Protein AF-A0A9D8Z8V6-F1 (afdb_monomer_lite)

Radius of gyration: 25.99 Å; chains: 1; bounding box: 64×97×39 Å

Foldseek 3Di:
DDDDDDDDDDDDDDDDPPPPDPPPPLLADAPPPGDDPPQWQAKAKADQDPQLQADPVRDGDLAVLSSVLSRLCCCQVVVPDHDDPPPVNPDDHGPRSPQSNDPVSSVLSVVEAEHEHPPDDRNVVSVCSVVVNQDAIKIWIWGQDPPRGIYIYIYRDD

pLDDT: mean 75.34, std 16.56, range [38.47, 94.31]

Secondary structure (DSSP, 8-state):
--------------------------SEE-TTTTS-SS-EEEEEEE---TTTTB-TTSPBP-SHHHHHHHHHHHHHHH--------TTS-----TTTTGGGSHHHHHHHHHSEEEEETT--HHHHHHHHHTT---SEEEEEEEEPGGG-EEEEEEEE-

Sequence (158 aa):
MWHHLTAVFAALASLVLTTTGPALAEDCVRWSEDLPTTGIVTEYVTDITAEDLTNSRGVQLTDYRAILQQDRFNHHERGVIDGSHLDDGSFRPFQGEAYFTTRDRRQQISQGDFSLVCPDQLDDLAGQILRGRLQGFLFVRAYGGKGGGLRFYIALVG

Structure (mmCIF, N/CA/C/O backbone):
data_AF-A0A9D8Z8V6-F1
#
_entry.id   AF-A0A9D8Z8V6-F1
#
loop_
_atom_site.group_PDB
_atom_site.id
_atom_site.type_symbol
_atom_site.label_atom_id
_atom_site.label_alt_id
_atom_site.label_comp_id
_atom_site.label_asym_id
_atom_site.label_entity_id
_atom_site.label_seq_id
_atom_site.pdbx_PDB_ins_code
_atom_site.Cartn_x
_atom_site.Cartn_y
_atom_site.Cartn_z
_atom_site.occupancy
_atom_site.B_iso_or_equiv
_atom_site.auth_seq_id
_atom_site.auth_comp_id
_atom_site.auth_asym_id
_atom_site.auth_atom_id
_atom_site.pdbx_PDB_model_num
ATOM 1 N N . MET A 1 1 ? 43.251 -81.546 22.540 1.00 39.62 1 MET A N 1
ATOM 2 C CA . MET A 1 1 ? 43.602 -80.654 21.416 1.00 39.62 1 MET A CA 1
ATOM 3 C C . MET A 1 1 ? 42.443 -79.698 21.180 1.00 39.62 1 MET A C 1
ATOM 5 O O . MET A 1 1 ? 41.390 -80.149 20.767 1.00 39.62 1 MET A O 1
ATOM 9 N N . TRP A 1 2 ? 42.668 -78.434 21.545 1.00 38.47 2 TRP A N 1
ATOM 10 C CA . TRP A 1 2 ? 42.089 -77.185 21.029 1.00 38.47 2 TRP A CA 1
ATOM 11 C C . TRP A 1 2 ? 40.562 -76.980 21.056 1.00 38.47 2 TRP A C 1
ATOM 13 O O . TRP A 1 2 ? 39.794 -77.554 20.294 1.00 38.47 2 TRP A O 1
ATOM 23 N N . HIS A 1 3 ? 40.170 -76.076 21.957 1.00 42.09 3 HIS A N 1
ATOM 24 C CA . HIS A 1 3 ? 38.878 -75.409 22.053 1.00 42.09 3 HIS A CA 1
ATOM 25 C C . HIS A 1 3 ? 38.734 -74.347 20.952 1.00 42.09 3 HIS A C 1
ATOM 27 O O . HIS A 1 3 ? 39.651 -73.553 20.756 1.00 42.09 3 HIS A O 1
ATOM 33 N N . HIS A 1 4 ? 37.564 -74.253 20.318 1.00 46.81 4 HIS A N 1
ATOM 34 C CA . HIS A 1 4 ? 37.166 -73.065 19.562 1.00 46.81 4 HIS A CA 1
ATOM 35 C C . HIS A 1 4 ? 35.837 -72.538 20.111 1.00 46.81 4 HIS A C 1
ATOM 37 O O . HIS A 1 4 ? 34.772 -73.086 19.850 1.00 46.81 4 HIS A O 1
ATOM 43 N N . LEU A 1 5 ? 35.938 -71.476 20.915 1.00 48.41 5 LEU A N 1
ATOM 44 C CA . LEU A 1 5 ? 34.842 -70.580 21.272 1.00 48.41 5 LEU A CA 1
ATOM 45 C C . LEU A 1 5 ? 34.728 -69.532 20.160 1.00 48.41 5 LEU A C 1
ATOM 47 O O . LEU A 1 5 ? 35.651 -68.743 19.962 1.00 48.41 5 LEU A O 1
ATOM 51 N N . THR A 1 6 ? 33.615 -69.518 19.432 1.00 57.69 6 THR A N 1
ATOM 52 C CA . THR A 1 6 ? 33.305 -68.462 18.462 1.00 57.69 6 THR A CA 1
ATOM 53 C C . THR A 1 6 ? 32.396 -67.445 19.145 1.00 57.69 6 THR A C 1
ATOM 55 O O . THR A 1 6 ? 31.220 -67.708 19.379 1.00 57.69 6 THR A O 1
ATOM 58 N N . ALA A 1 7 ? 32.955 -66.293 19.513 1.00 47.41 7 ALA A N 1
ATOM 59 C CA . ALA A 1 7 ? 32.195 -65.154 20.013 1.00 47.41 7 ALA A CA 1
ATOM 60 C C . ALA A 1 7 ? 31.557 -64.410 18.828 1.00 47.41 7 ALA A C 1
ATOM 62 O O . ALA A 1 7 ? 32.263 -63.910 17.954 1.00 47.41 7 ALA A O 1
ATOM 63 N N . VAL A 1 8 ? 30.226 -64.338 18.795 1.00 52.34 8 VAL A N 1
ATOM 64 C CA . VAL A 1 8 ? 29.483 -63.504 17.842 1.00 52.34 8 VAL A CA 1
ATOM 65 C C . VAL A 1 8 ? 29.268 -62.138 18.490 1.00 52.34 8 VAL A C 1
ATOM 67 O O . VAL A 1 8 ? 28.475 -62.000 19.419 1.00 52.34 8 VAL A O 1
ATOM 70 N N . PHE A 1 9 ? 29.996 -61.128 18.015 1.00 49.34 9 PHE A N 1
ATOM 71 C CA . PHE A 1 9 ? 29.746 -59.728 18.350 1.00 49.34 9 PHE A CA 1
ATOM 72 C C . PHE A 1 9 ? 28.515 -59.238 17.578 1.00 49.34 9 PHE A C 1
ATOM 74 O O . PHE A 1 9 ? 28.558 -59.086 16.358 1.00 49.34 9 PHE A O 1
ATOM 81 N N . ALA A 1 10 ? 27.416 -58.983 18.286 1.00 54.56 10 ALA A N 1
ATOM 82 C CA . ALA A 1 10 ? 26.262 -58.277 17.742 1.00 54.56 10 ALA A CA 1
ATOM 83 C C . ALA A 1 10 ? 26.528 -56.763 17.796 1.00 54.56 10 ALA A C 1
ATOM 85 O O . ALA A 1 10 ? 26.530 -56.161 18.869 1.00 54.56 10 ALA A O 1
ATOM 86 N N . ALA A 1 11 ? 26.774 -56.146 16.640 1.00 51.66 11 ALA A N 1
ATOM 87 C CA . ALA A 1 11 ? 26.840 -54.696 16.509 1.00 51.66 11 ALA A CA 1
ATOM 88 C C . ALA A 1 11 ? 25.413 -54.122 16.447 1.00 51.66 11 ALA A C 1
ATOM 90 O O . ALA A 1 11 ? 24.719 -54.255 15.441 1.00 51.66 11 ALA A O 1
ATOM 91 N N . LEU A 1 12 ? 24.972 -53.492 17.536 1.00 52.50 12 LEU A N 1
ATOM 92 C CA . LEU A 1 12 ? 23.772 -52.656 17.573 1.00 52.50 12 LEU A CA 1
ATOM 93 C C . LEU A 1 12 ? 24.076 -51.329 16.865 1.00 52.50 12 LEU A C 1
ATOM 95 O O . LEU A 1 12 ? 24.704 -50.439 17.434 1.00 52.50 12 LEU A O 1
ATOM 99 N N . ALA A 1 13 ? 23.646 -51.202 15.612 1.00 56.75 13 ALA A N 1
ATOM 100 C CA . ALA A 1 13 ? 23.625 -49.926 14.910 1.00 56.75 13 ALA A CA 1
ATOM 101 C C . ALA A 1 13 ? 22.392 -49.128 15.368 1.00 56.75 13 ALA A C 1
ATOM 103 O O . ALA A 1 13 ? 21.269 -49.401 14.944 1.00 56.75 13 ALA A O 1
ATOM 104 N N . SER A 1 14 ? 22.594 -48.157 16.260 1.00 59.22 14 SER A N 1
ATOM 105 C CA . SER A 1 14 ? 21.556 -47.200 16.652 1.00 59.22 14 SER A CA 1
ATOM 106 C C . SER A 1 14 ? 21.238 -46.274 15.479 1.00 59.22 14 SER A C 1
ATOM 108 O O . SER A 1 14 ? 22.035 -45.410 15.116 1.00 59.22 14 SER A O 1
ATOM 110 N N . LEU A 1 15 ? 20.062 -46.461 14.885 1.00 60.38 15 LEU A N 1
ATOM 111 C CA . LEU A 1 15 ? 19.509 -45.584 13.861 1.00 60.38 15 LEU A CA 1
ATOM 112 C C . LEU A 1 15 ? 19.031 -44.284 14.52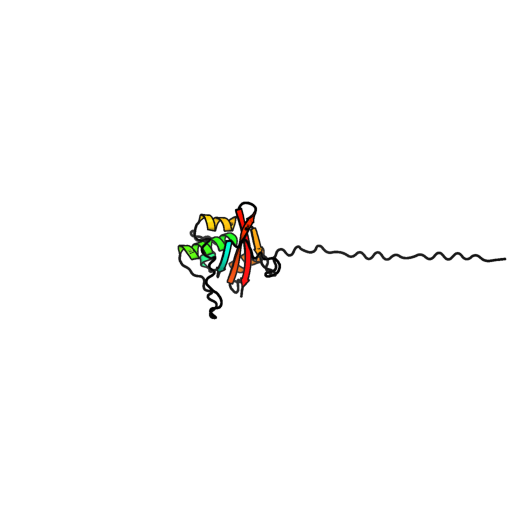9 1.00 60.38 15 LEU A C 1
ATOM 114 O O . LEU A 1 15 ? 17.975 -44.251 15.159 1.00 60.38 15 LEU A O 1
ATOM 118 N N . VAL A 1 16 ? 19.818 -43.214 14.420 1.00 63.19 16 VAL A N 1
ATOM 119 C CA . VAL A 1 16 ? 19.394 -41.866 14.825 1.00 63.19 16 VAL A CA 1
ATOM 120 C C . VAL A 1 16 ? 18.460 -41.330 13.740 1.00 63.19 16 VAL A C 1
ATOM 122 O O . VAL A 1 16 ? 18.915 -40.905 12.681 1.00 63.19 16 VAL A O 1
ATOM 125 N N . LEU A 1 17 ? 17.146 -41.370 13.979 1.00 58.16 17 LEU A N 1
ATOM 126 C CA . LEU A 1 17 ? 16.185 -40.643 13.151 1.00 58.16 17 LEU A CA 1
ATOM 127 C C . LEU A 1 17 ? 16.305 -39.153 13.480 1.00 58.16 17 LEU A C 1
ATOM 129 O O . LEU A 1 17 ? 15.770 -38.683 14.482 1.00 58.16 17 LEU A O 1
ATOM 133 N N . THR A 1 18 ? 16.993 -38.394 12.634 1.00 61.81 18 THR A N 1
ATOM 134 C CA . THR A 1 18 ? 16.859 -36.937 12.632 1.00 61.81 18 THR A CA 1
ATOM 135 C C . THR A 1 18 ? 15.473 -36.597 12.099 1.00 61.81 18 THR A C 1
ATOM 137 O O . THR A 1 18 ? 15.236 -36.637 10.893 1.00 61.81 18 THR A O 1
ATOM 140 N N . THR A 1 19 ? 14.537 -36.287 12.993 1.00 53.66 19 THR A N 1
ATOM 141 C CA . THR A 1 19 ? 13.262 -35.675 12.622 1.00 53.66 19 THR A CA 1
ATOM 142 C C . THR A 1 19 ? 13.546 -34.249 12.162 1.00 53.66 19 THR A C 1
ATOM 144 O O . THR A 1 19 ? 13.567 -33.317 12.965 1.00 53.66 19 THR A O 1
ATOM 147 N N . THR A 1 20 ? 13.797 -34.061 10.869 1.00 56.12 20 THR A N 1
ATOM 148 C CA . THR A 1 20 ? 13.628 -32.750 10.246 1.00 56.12 20 THR A CA 1
ATOM 149 C C . THR A 1 20 ? 12.139 -32.439 10.316 1.00 56.12 20 THR A C 1
ATOM 151 O O . THR A 1 20 ? 11.357 -32.941 9.508 1.00 56.12 20 THR A O 1
ATOM 154 N N . GLY A 1 21 ? 11.726 -31.693 11.344 1.00 52.94 21 GLY A N 1
ATOM 155 C CA . GLY A 1 21 ? 10.405 -31.077 11.345 1.00 52.94 21 GLY A CA 1
ATOM 156 C C . GLY A 1 21 ? 10.250 -30.235 10.074 1.00 52.94 21 GLY A C 1
ATOM 157 O O . GLY A 1 21 ? 11.261 -29.767 9.538 1.00 52.94 21 GLY A O 1
ATOM 158 N N . PRO A 1 22 ? 9.026 -30.066 9.551 1.00 47.34 22 PRO A N 1
ATOM 159 C CA . PRO A 1 22 ? 8.811 -29.151 8.444 1.00 47.34 22 PRO A CA 1
ATOM 160 C C . PRO A 1 22 ? 9.325 -27.780 8.883 1.00 47.34 22 PRO A C 1
ATOM 162 O O . PRO A 1 22 ? 8.825 -27.206 9.850 1.00 47.34 22 PRO A O 1
ATOM 165 N N . ALA A 1 23 ? 10.356 -27.279 8.204 1.00 50.84 23 ALA A N 1
ATOM 166 C CA . ALA A 1 23 ? 10.650 -25.862 8.240 1.00 50.84 23 ALA A CA 1
ATOM 167 C C . ALA A 1 23 ? 9.388 -25.194 7.695 1.00 50.84 23 ALA A C 1
ATOM 169 O O . ALA A 1 23 ? 9.069 -25.357 6.516 1.00 50.84 23 ALA A O 1
ATOM 170 N N . LEU A 1 24 ? 8.612 -24.550 8.569 1.00 47.88 24 LEU A N 1
ATOM 171 C CA . LEU A 1 24 ? 7.593 -23.619 8.114 1.00 47.88 24 LEU A CA 1
ATOM 172 C C . LEU A 1 24 ? 8.347 -22.649 7.209 1.00 47.88 24 LEU A C 1
ATOM 174 O O . LEU A 1 24 ? 9.330 -22.053 7.652 1.00 47.88 24 LEU A O 1
ATOM 178 N N . ALA A 1 25 ? 7.976 -22.590 5.932 1.00 47.53 25 ALA A N 1
ATOM 179 C CA . ALA A 1 25 ? 8.453 -21.517 5.082 1.00 47.53 25 ALA A CA 1
ATOM 180 C C . ALA A 1 25 ? 8.161 -20.220 5.850 1.00 47.53 25 ALA A C 1
ATOM 182 O O . ALA A 1 25 ? 7.032 -20.028 6.303 1.00 47.53 25 ALA A O 1
ATOM 183 N N . GLU A 1 2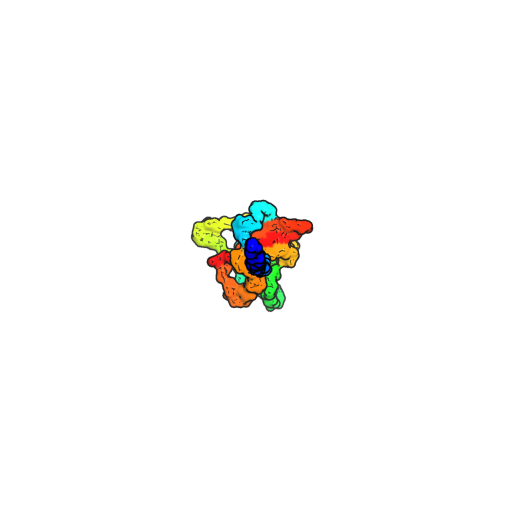6 ? 9.184 -19.405 6.111 1.00 55.69 26 GLU A N 1
ATOM 184 C CA . GLU A 1 26 ? 8.955 -18.063 6.638 1.00 55.69 26 GLU A CA 1
ATOM 185 C C . GLU A 1 26 ? 8.074 -17.360 5.588 1.00 55.69 26 GLU A C 1
ATOM 187 O O . GLU A 1 26 ? 8.547 -17.032 4.506 1.00 55.69 26 GLU A O 1
ATOM 192 N N . ASP A 1 27 ? 6.774 -17.191 5.864 1.00 71.88 27 ASP A N 1
ATOM 193 C CA . ASP A 1 27 ? 5.793 -16.521 4.979 1.00 71.88 27 ASP A CA 1
ATOM 194 C C . ASP A 1 27 ? 6.021 -14.991 4.902 1.00 71.88 27 ASP A C 1
ATOM 196 O O . ASP A 1 27 ? 5.164 -14.215 4.471 1.00 71.88 27 ASP A O 1
ATOM 200 N N . CYS A 1 28 ? 7.196 -14.539 5.331 1.00 78.62 28 CYS A N 1
ATOM 201 C CA . CYS A 1 28 ? 7.638 -13.159 5.378 1.00 78.62 28 CYS A CA 1
ATOM 202 C C . CYS A 1 28 ? 9.059 -13.050 4.809 1.00 78.62 28 CYS A C 1
ATOM 204 O O . CYS A 1 28 ? 9.770 -14.035 4.625 1.00 78.62 28 CYS A O 1
ATOM 206 N N . VAL A 1 29 ? 9.472 -11.828 4.494 1.00 81.31 29 VAL A N 1
ATOM 207 C CA . VAL A 1 29 ? 10.706 -11.525 3.762 1.00 81.31 29 VAL A CA 1
ATOM 208 C C . VAL A 1 29 ? 11.650 -10.758 4.678 1.00 81.31 29 VAL A C 1
ATOM 210 O O . VAL A 1 29 ? 11.213 -9.890 5.431 1.00 81.31 29 VAL A O 1
ATOM 213 N N . ARG A 1 30 ? 12.957 -11.023 4.643 1.00 80.62 30 ARG A N 1
ATOM 214 C CA . ARG A 1 30 ? 13.901 -10.263 5.477 1.00 80.62 30 ARG A CA 1
ATOM 215 C C . ARG A 1 30 ? 14.248 -8.928 4.823 1.00 80.62 30 ARG A C 1
ATOM 217 O O . ARG A 1 30 ? 14.656 -8.886 3.664 1.00 80.62 30 ARG A O 1
ATOM 224 N N . TRP A 1 31 ? 14.133 -7.838 5.591 1.00 72.38 31 TRP A N 1
ATOM 225 C CA . TRP A 1 31 ? 14.294 -6.448 5.128 1.00 72.38 31 TRP A CA 1
ATOM 226 C C . TRP A 1 31 ? 15.563 -6.198 4.295 1.00 72.38 31 TRP A C 1
ATOM 228 O O . TRP A 1 31 ? 15.526 -5.466 3.311 1.00 72.38 31 TRP A O 1
ATOM 238 N N . SER A 1 32 ? 16.696 -6.789 4.676 1.00 68.56 32 SER A N 1
ATOM 239 C CA . SER A 1 32 ? 17.997 -6.494 4.059 1.00 68.56 32 SER A CA 1
ATOM 240 C C . SER A 1 32 ? 18.526 -7.575 3.122 1.00 68.56 32 SER A C 1
ATOM 242 O O . SER A 1 32 ? 19.329 -7.265 2.247 1.00 68.56 32 SER A O 1
ATOM 244 N N . GLU A 1 33 ? 18.137 -8.833 3.324 1.00 64.19 33 GLU A N 1
ATOM 245 C CA . GLU A 1 33 ? 18.718 -9.969 2.594 1.00 64.19 33 GLU A CA 1
ATOM 246 C C . GLU A 1 33 ? 17.932 -10.283 1.316 1.00 64.19 33 GLU A C 1
ATOM 248 O O . GLU A 1 33 ? 18.528 -10.649 0.304 1.00 64.19 33 GLU A O 1
ATOM 253 N N . ASP A 1 34 ? 16.616 -10.045 1.331 1.00 69.94 34 ASP A N 1
ATOM 254 C CA . ASP A 1 34 ? 15.709 -10.583 0.314 1.00 69.94 34 ASP A CA 1
ATOM 255 C C . ASP A 1 34 ? 14.945 -9.511 -0.478 1.00 69.94 34 ASP A C 1
ATOM 257 O O . ASP A 1 34 ? 14.319 -9.821 -1.497 1.00 69.94 34 ASP A O 1
ATOM 261 N N . LEU A 1 35 ? 14.976 -8.244 -0.042 1.00 76.19 35 LEU A N 1
ATOM 262 C CA . LEU A 1 35 ? 14.332 -7.157 -0.778 1.00 76.19 35 LEU A CA 1
ATOM 263 C C . LEU A 1 35 ? 15.167 -6.775 -2.008 1.00 76.19 35 LEU A C 1
ATOM 265 O O . LEU A 1 35 ? 16.315 -6.345 -1.866 1.00 76.19 35 LEU A O 1
ATOM 269 N N . PRO A 1 36 ? 14.607 -6.854 -3.231 1.00 77.88 36 PRO A N 1
ATOM 270 C CA . PRO A 1 36 ? 15.333 -6.427 -4.418 1.00 77.88 36 PRO A CA 1
ATOM 271 C C . PRO A 1 36 ? 15.719 -4.943 -4.320 1.00 77.88 36 PRO A C 1
ATOM 273 O O . PRO A 1 36 ? 14.946 -4.112 -3.852 1.00 77.88 36 PRO A O 1
ATOM 276 N N . THR A 1 37 ? 16.899 -4.566 -4.800 1.00 81.25 37 THR A N 1
ATOM 277 C CA . THR A 1 37 ? 17.320 -3.150 -4.882 1.00 81.25 37 THR A CA 1
ATOM 278 C C . THR A 1 37 ? 17.073 -2.537 -6.260 1.00 81.25 37 THR A C 1
ATOM 280 O O . THR A 1 37 ? 17.305 -1.352 -6.479 1.00 81.25 37 THR A O 1
ATOM 283 N N . THR A 1 38 ? 16.587 -3.339 -7.208 1.00 83.19 38 THR A N 1
ATOM 284 C CA . THR A 1 38 ? 16.277 -2.938 -8.584 1.00 83.19 38 THR A CA 1
ATOM 285 C C . THR A 1 38 ? 14.821 -3.261 -8.911 1.00 83.19 38 THR A C 1
ATOM 287 O O . THR A 1 38 ? 14.185 -4.064 -8.229 1.00 83.19 38 THR A O 1
ATOM 290 N N . GLY A 1 39 ? 14.270 -2.614 -9.943 1.00 87.31 39 GLY A N 1
ATOM 291 C CA . GLY A 1 39 ? 12.874 -2.821 -10.345 1.00 87.31 39 GLY A CA 1
ATOM 292 C C . GLY A 1 39 ? 11.842 -2.234 -9.377 1.00 87.31 39 GLY A C 1
ATOM 293 O O . GLY A 1 39 ? 10.675 -2.617 -9.445 1.00 87.31 39 GLY A O 1
ATOM 294 N N . ILE A 1 40 ? 12.263 -1.325 -8.488 1.00 89.44 40 ILE A N 1
ATOM 295 C CA . ILE A 1 40 ? 11.369 -0.550 -7.623 1.00 89.44 40 ILE A CA 1
ATOM 296 C C . ILE A 1 40 ? 10.507 0.340 -8.517 1.00 89.44 40 ILE A C 1
ATOM 298 O O . ILE A 1 40 ? 11.019 1.124 -9.315 1.00 89.44 40 ILE A O 1
ATOM 302 N N . VAL A 1 41 ? 9.195 0.194 -8.382 1.00 91.19 41 VAL A N 1
ATOM 303 C CA . VAL A 1 41 ? 8.199 1.022 -9.066 1.00 91.19 41 VAL A CA 1
ATOM 304 C C . VAL A 1 41 ? 7.882 2.250 -8.222 1.00 91.19 41 VAL A C 1
ATOM 306 O O . VAL A 1 41 ? 7.821 3.359 -8.744 1.00 91.19 41 VAL A O 1
ATOM 309 N N . THR A 1 42 ? 7.687 2.049 -6.919 1.00 90.00 42 THR A N 1
ATOM 310 C CA . THR A 1 42 ? 7.432 3.107 -5.939 1.00 90.00 42 THR A CA 1
ATOM 311 C C . THR A 1 42 ? 7.733 2.599 -4.538 1.00 90.00 42 THR A C 1
ATOM 313 O O . THR A 1 42 ? 7.646 1.404 -4.263 1.00 90.00 42 THR A O 1
ATOM 316 N N . GLU A 1 43 ? 8.022 3.524 -3.638 1.00 87.62 43 GLU A N 1
ATOM 317 C CA . GLU A 1 43 ? 8.041 3.310 -2.197 1.00 87.62 43 GLU A CA 1
ATOM 318 C C . GLU A 1 43 ? 7.378 4.501 -1.516 1.00 87.62 43 GLU A C 1
ATOM 320 O O . GLU A 1 43 ? 7.416 5.607 -2.059 1.00 87.62 43 GLU A O 1
ATOM 325 N N . TYR A 1 44 ? 6.714 4.253 -0.395 1.00 85.31 44 TYR A N 1
ATOM 326 C CA . TYR A 1 44 ? 6.046 5.278 0.393 1.00 85.31 44 TYR A CA 1
ATOM 327 C C . TYR A 1 44 ? 5.875 4.820 1.837 1.00 85.31 44 TYR A C 1
ATOM 329 O O . TYR A 1 44 ? 5.921 3.622 2.130 1.00 85.31 44 TYR A O 1
ATOM 337 N N . VAL A 1 45 ? 5.673 5.784 2.729 1.00 83.44 45 VAL A N 1
ATOM 338 C CA . VAL A 1 45 ? 5.240 5.530 4.104 1.00 83.44 45 VAL A CA 1
ATOM 339 C C . VAL A 1 45 ? 3.855 6.126 4.286 1.00 83.44 45 VAL A C 1
ATOM 341 O O . VAL A 1 45 ? 3.544 7.167 3.713 1.00 83.44 45 VAL A O 1
ATOM 344 N N . THR A 1 46 ? 3.001 5.424 5.016 1.00 84.56 46 THR A N 1
ATOM 345 C CA . THR A 1 46 ? 1.633 5.861 5.296 1.00 84.56 46 THR A CA 1
ATOM 346 C C . THR A 1 46 ? 1.257 5.527 6.731 1.00 84.56 46 THR A C 1
ATOM 348 O O . THR A 1 46 ? 1.668 4.492 7.264 1.00 84.56 46 THR A O 1
ATOM 351 N N . ASP A 1 47 ? 0.485 6.416 7.345 1.00 85.44 47 ASP A N 1
ATOM 352 C CA . ASP A 1 47 ? -0.314 6.102 8.522 1.00 85.44 47 ASP A CA 1
ATOM 353 C C . ASP A 1 47 ? -1.703 5.664 8.049 1.00 85.44 47 ASP A C 1
ATOM 355 O O . ASP A 1 47 ? -2.293 6.307 7.186 1.00 85.44 47 ASP A O 1
ATOM 359 N N . ILE A 1 48 ? -2.233 4.578 8.609 1.00 86.94 48 ILE A N 1
ATOM 360 C CA . ILE A 1 48 ? -3.580 4.123 8.268 1.00 86.94 48 ILE A CA 1
ATOM 361 C C . ILE A 1 48 ? -4.563 4.766 9.235 1.00 86.94 48 ILE A C 1
ATOM 363 O O . ILE A 1 48 ? -4.735 4.327 10.376 1.00 86.94 48 ILE A O 1
ATOM 367 N N . THR A 1 49 ? -5.253 5.790 8.753 1.00 85.88 49 THR A N 1
ATOM 368 C CA . THR A 1 49 ? -6.216 6.551 9.540 1.00 85.88 49 THR A CA 1
ATOM 369 C C . THR A 1 49 ? -7.609 5.918 9.494 1.00 85.88 49 THR A C 1
ATOM 371 O O . THR A 1 49 ? -7.915 5.045 8.680 1.00 85.88 49 THR A O 1
ATOM 374 N N . ALA A 1 50 ? -8.521 6.396 10.346 1.00 87.94 50 ALA A N 1
ATOM 375 C CA . ALA A 1 50 ? -9.918 5.956 10.328 1.00 87.94 50 ALA A CA 1
ATOM 376 C C . ALA A 1 50 ? -10.622 6.219 8.979 1.00 87.94 50 ALA A C 1
ATOM 378 O O . ALA A 1 50 ? -11.562 5.500 8.624 1.00 87.94 50 ALA A O 1
ATOM 379 N N . GLU A 1 51 ? -10.174 7.224 8.219 1.00 87.75 51 GLU A N 1
ATOM 380 C CA . GLU A 1 51 ? -10.731 7.558 6.904 1.00 87.75 51 GLU A CA 1
ATOM 381 C C . GLU A 1 51 ? -10.364 6.526 5.832 1.00 87.75 51 GLU A C 1
ATOM 383 O O . GLU A 1 51 ? -11.105 6.355 4.859 1.00 87.75 51 GLU A O 1
ATOM 388 N N . ASP A 1 52 ? -9.266 5.797 6.025 1.00 89.62 52 ASP A N 1
ATOM 389 C CA . ASP A 1 52 ? -8.783 4.763 5.103 1.00 89.62 52 ASP A CA 1
ATOM 390 C C . ASP A 1 52 ? -9.486 3.424 5.325 1.00 89.62 52 ASP A C 1
ATOM 392 O O . ASP A 1 52 ? -9.514 2.552 4.456 1.00 89.62 52 ASP A O 1
ATOM 396 N N . LEU A 1 53 ? -10.129 3.274 6.483 1.00 91.44 53 LEU A N 1
ATOM 397 C CA . LEU A 1 53 ? -10.864 2.073 6.859 1.00 91.44 53 LEU A CA 1
ATOM 398 C C . LEU A 1 53 ? -12.286 2.029 6.302 1.00 91.44 53 LEU A C 1
ATOM 400 O O . LEU A 1 53 ? -12.990 1.040 6.501 1.00 91.44 53 LEU A O 1
ATOM 404 N N . THR A 1 54 ? -12.735 3.080 5.617 1.00 91.94 54 THR A N 1
ATOM 405 C CA . THR A 1 54 ? -14.115 3.196 5.145 1.00 91.94 54 THR A CA 1
ATOM 406 C C . THR A 1 54 ? -14.149 3.668 3.701 1.00 91.94 54 THR A C 1
ATOM 408 O O . THR A 1 54 ? -13.522 4.658 3.337 1.00 91.94 54 THR A O 1
ATOM 411 N N . ASN A 1 55 ? -14.923 2.991 2.853 1.00 90.94 55 ASN A N 1
ATOM 412 C CA . ASN A 1 55 ? -15.095 3.444 1.474 1.00 90.94 55 ASN A CA 1
ATOM 413 C C . ASN A 1 55 ? -16.091 4.614 1.359 1.00 90.94 55 ASN A C 1
ATOM 415 O O . ASN A 1 55 ? -16.797 4.975 2.300 1.00 90.94 55 ASN A O 1
ATOM 419 N N . SER A 1 56 ? -16.230 5.170 0.154 1.00 88.38 56 SER A N 1
ATOM 420 C CA . SER A 1 56 ? -17.122 6.309 -0.122 1.00 88.38 56 SER A CA 1
ATOM 421 C C . SER A 1 56 ? -18.616 6.069 0.147 1.00 88.38 56 SER A C 1
ATOM 423 O O . SER A 1 56 ? -19.391 7.022 0.138 1.00 88.38 56 SER A O 1
ATOM 425 N N . ARG A 1 57 ? -19.042 4.822 0.387 1.00 93.19 57 ARG A N 1
ATOM 426 C CA . ARG A 1 57 ? -20.421 4.466 0.764 1.00 93.19 57 ARG A CA 1
ATOM 427 C C . ARG A 1 57 ? -20.602 4.302 2.276 1.00 93.19 57 ARG A C 1
ATOM 429 O O . ARG A 1 57 ? -21.672 3.877 2.699 1.00 93.19 57 ARG A O 1
ATOM 436 N N . GLY A 1 58 ? -19.577 4.590 3.078 1.00 91.94 58 GLY A N 1
ATOM 437 C CA . GLY A 1 58 ? -19.614 4.383 4.525 1.00 91.94 58 GLY A CA 1
ATOM 438 C C . GLY A 1 58 ? -19.447 2.917 4.940 1.00 91.94 58 GLY A C 1
ATOM 439 O O . GLY A 1 58 ? -19.763 2.573 6.074 1.00 91.94 58 GLY A O 1
ATOM 440 N N . VAL A 1 59 ? -19.000 2.035 4.038 1.00 94.25 59 VAL A N 1
ATOM 441 C CA . VAL A 1 59 ? -18.800 0.614 4.356 1.00 94.25 59 VAL A CA 1
ATOM 442 C C . VAL A 1 59 ? -17.379 0.400 4.861 1.00 94.25 59 VAL A C 1
ATOM 444 O O . VAL A 1 59 ? -16.419 0.756 4.172 1.00 94.25 59 VAL A O 1
ATOM 447 N N . GLN A 1 60 ? -17.275 -0.225 6.035 1.00 92.12 60 GLN A N 1
ATOM 448 C CA . GLN A 1 60 ? -16.019 -0.655 6.639 1.00 92.12 60 GLN A CA 1
ATOM 449 C C . GLN A 1 60 ? -15.273 -1.613 5.700 1.00 92.12 60 GLN A C 1
ATOM 451 O O . GLN A 1 60 ? -15.808 -2.644 5.285 1.00 92.12 60 GLN A O 1
ATOM 456 N N . LEU A 1 61 ? -14.030 -1.277 5.381 1.00 90.44 61 LEU A N 1
ATOM 457 C CA . LEU A 1 61 ? -13.094 -2.137 4.674 1.00 90.44 61 LEU A CA 1
ATOM 458 C C . LEU A 1 61 ? -12.435 -3.067 5.689 1.00 90.44 61 LEU A C 1
ATOM 460 O O . LEU A 1 61 ? -12.036 -2.614 6.755 1.00 90.44 61 LEU A O 1
ATOM 464 N N . THR A 1 62 ? -12.336 -4.356 5.367 1.00 87.69 62 THR A N 1
ATOM 465 C CA . THR A 1 62 ? -11.670 -5.367 6.212 1.00 87.69 62 THR A CA 1
ATOM 466 C C . THR A 1 62 ? -10.513 -6.071 5.509 1.00 87.69 62 THR A C 1
ATOM 468 O O . THR A 1 62 ? -9.870 -6.941 6.086 1.00 87.69 62 THR A O 1
ATOM 471 N N . ASP A 1 63 ? -10.271 -5.716 4.252 1.00 87.94 63 ASP A N 1
ATOM 472 C CA . ASP A 1 63 ? -9.203 -6.247 3.419 1.00 87.94 63 ASP A CA 1
ATOM 473 C C . ASP A 1 63 ? -8.078 -5.211 3.329 1.00 87.94 63 ASP A C 1
ATOM 475 O O . ASP A 1 63 ? -8.320 -4.063 2.952 1.00 87.94 63 ASP A O 1
ATOM 479 N N . TYR A 1 64 ? -6.849 -5.604 3.668 1.00 86.88 64 TYR A N 1
ATOM 480 C CA . TYR A 1 64 ? -5.715 -4.674 3.712 1.00 86.88 64 TYR A CA 1
ATOM 481 C C . TYR A 1 64 ? -5.402 -4.070 2.336 1.00 86.88 64 TYR A C 1
ATOM 483 O O . TYR A 1 64 ? -4.944 -2.933 2.256 1.00 86.88 64 TYR A O 1
ATOM 491 N N . ARG A 1 65 ? -5.683 -4.784 1.238 1.00 91.06 65 ARG A N 1
ATOM 492 C CA . ARG A 1 65 ? -5.451 -4.269 -0.121 1.00 91.06 65 ARG A CA 1
ATOM 493 C C . ARG A 1 65 ? -6.436 -3.155 -0.429 1.00 91.06 65 ARG A C 1
ATOM 495 O O . ARG A 1 65 ? -6.034 -2.113 -0.938 1.00 91.06 65 ARG A O 1
ATOM 502 N N . ALA A 1 66 ? -7.709 -3.357 -0.090 1.00 92.56 66 ALA A N 1
ATOM 503 C CA . ALA A 1 66 ? -8.733 -2.326 -0.199 1.00 92.56 66 ALA A CA 1
ATOM 504 C C . ALA A 1 66 ? -8.417 -1.109 0.686 1.00 92.56 66 ALA A C 1
ATOM 506 O O . ALA A 1 66 ? -8.610 0.019 0.241 1.00 92.56 66 ALA A O 1
ATOM 507 N N . ILE A 1 67 ? -7.887 -1.326 1.894 1.00 91.75 67 ILE A N 1
ATOM 508 C CA . ILE A 1 67 ? -7.453 -0.246 2.794 1.00 91.75 67 ILE A CA 1
ATOM 509 C C . ILE A 1 67 ? -6.309 0.557 2.161 1.00 91.75 67 ILE A C 1
ATOM 511 O O . ILE A 1 67 ? -6.429 1.767 2.033 1.00 91.75 67 ILE A O 1
ATOM 515 N N . LEU A 1 68 ? -5.257 -0.094 1.649 1.00 91.50 68 LEU A N 1
ATOM 516 C CA . LEU A 1 68 ? -4.159 0.592 0.947 1.00 91.50 68 LEU A CA 1
ATOM 517 C C . LEU A 1 68 ? -4.629 1.331 -0.318 1.00 91.50 68 LEU A C 1
ATOM 519 O O . LEU A 1 68 ? -4.097 2.380 -0.673 1.00 91.50 68 LEU A O 1
ATOM 523 N N . GLN A 1 69 ? -5.639 0.809 -1.019 1.00 94.06 69 GLN A N 1
ATOM 524 C CA . GLN A 1 69 ? -6.261 1.519 -2.140 1.00 94.06 69 GLN A CA 1
ATOM 525 C C . GLN A 1 69 ? -7.002 2.778 -1.693 1.00 94.06 69 GLN A C 1
ATOM 527 O O . GLN A 1 69 ? -6.939 3.793 -2.392 1.00 94.06 69 GLN A O 1
ATOM 532 N N . GLN A 1 70 ? -7.725 2.693 -0.575 1.00 92.75 70 GLN A N 1
ATOM 533 C CA . GLN A 1 70 ? -8.471 3.806 -0.004 1.00 92.75 70 GLN A CA 1
ATOM 534 C C . GLN A 1 70 ? -7.522 4.885 0.525 1.00 92.75 70 GLN A C 1
ATOM 536 O O . GLN A 1 70 ? -7.723 6.048 0.192 1.00 92.75 70 GLN A O 1
ATOM 541 N N . ASP A 1 71 ? -6.451 4.487 1.207 1.00 91.38 71 ASP A N 1
ATOM 542 C CA . ASP A 1 71 ? -5.336 5.343 1.624 1.00 91.38 71 ASP A CA 1
ATOM 543 C C . ASP A 1 71 ? -4.729 6.094 0.428 1.00 91.38 71 ASP A C 1
ATOM 545 O O . ASP A 1 71 ? -4.795 7.320 0.350 1.00 91.38 71 ASP A O 1
ATOM 549 N N . ARG A 1 72 ? -4.270 5.388 -0.616 1.00 91.62 72 ARG A N 1
ATOM 550 C CA . ARG A 1 72 ? -3.713 6.061 -1.808 1.00 91.62 72 ARG A CA 1
ATOM 551 C C . ARG A 1 72 ? -4.735 6.927 -2.550 1.00 91.62 72 ARG A C 1
ATOM 553 O O . ARG A 1 72 ? -4.354 7.873 -3.240 1.00 91.62 72 ARG A O 1
ATOM 560 N N . PHE A 1 73 ? -6.028 6.619 -2.454 1.00 91.62 73 PHE A N 1
ATOM 561 C CA . PHE A 1 73 ? -7.082 7.493 -2.968 1.00 91.62 73 PHE A CA 1
ATOM 562 C C . PHE A 1 73 ? -7.211 8.765 -2.120 1.00 91.62 73 PHE A C 1
ATOM 564 O O . PHE A 1 73 ? -7.198 9.857 -2.684 1.00 91.62 73 PHE A O 1
ATOM 571 N N . ASN A 1 74 ? -7.307 8.641 -0.795 1.00 88.50 74 ASN A N 1
ATOM 572 C CA . ASN A 1 74 ? -7.437 9.766 0.129 1.00 88.50 74 ASN A CA 1
ATOM 573 C C . ASN A 1 74 ? -6.215 10.688 0.033 1.00 88.50 74 ASN A C 1
ATOM 575 O O . ASN A 1 74 ? -6.373 11.898 -0.142 1.00 88.50 74 ASN A O 1
ATOM 579 N N . HIS A 1 75 ? -5.015 10.114 0.007 1.00 86.38 75 HIS A N 1
ATOM 580 C CA . HIS A 1 75 ? -3.773 10.858 -0.122 1.00 86.38 75 HIS A CA 1
ATOM 581 C C . HIS A 1 75 ? -3.736 11.745 -1.378 1.00 86.38 75 HIS A C 1
ATOM 583 O O . HIS A 1 75 ? -3.534 12.957 -1.292 1.00 86.38 75 HIS A O 1
ATOM 589 N N . HIS A 1 76 ? -3.998 11.173 -2.558 1.00 83.00 76 HIS A N 1
ATOM 590 C CA . HIS A 1 76 ? -3.854 11.907 -3.820 1.00 83.00 76 HIS A CA 1
ATOM 591 C C . HIS A 1 76 ? -5.074 12.742 -4.227 1.00 83.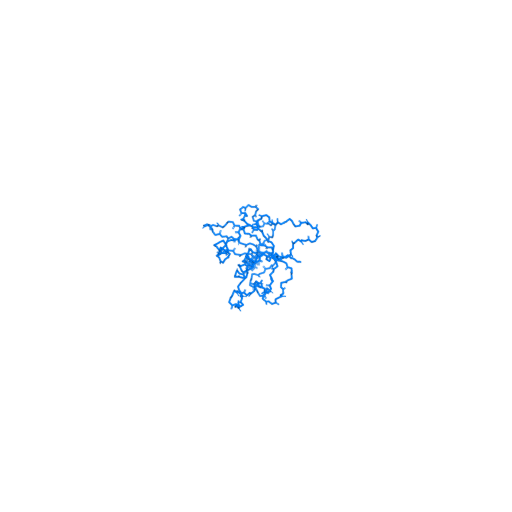00 76 HIS A C 1
ATOM 593 O O . HIS A 1 76 ? -4.907 13.749 -4.909 1.00 83.00 76 HIS A O 1
ATOM 599 N N . GLU A 1 77 ? -6.291 12.343 -3.856 1.00 78.31 77 GLU A N 1
ATOM 600 C CA . GLU A 1 77 ? -7.514 13.049 -4.273 1.00 78.31 77 GLU A CA 1
ATOM 601 C C . GLU A 1 77 ? -7.977 14.067 -3.229 1.00 78.31 77 GLU A C 1
ATOM 603 O O . GLU A 1 77 ? -8.582 15.078 -3.581 1.00 78.31 77 GLU A O 1
ATOM 608 N N . ARG A 1 78 ? -7.710 13.811 -1.941 1.00 66.31 78 ARG A N 1
ATOM 609 C CA . ARG A 1 78 ? -8.121 14.694 -0.838 1.00 66.31 78 ARG A CA 1
ATOM 610 C C . ARG A 1 78 ? -6.964 15.501 -0.256 1.00 66.31 78 ARG A C 1
ATOM 612 O O . ARG A 1 78 ? -7.215 16.407 0.532 1.00 66.31 78 ARG A O 1
ATOM 619 N N . GLY A 1 79 ? -5.725 15.215 -0.665 1.00 62.22 79 GLY A N 1
ATOM 620 C CA . GLY A 1 79 ? -4.534 15.914 -0.181 1.00 62.22 79 GLY A CA 1
ATOM 621 C C . GLY A 1 79 ? -4.217 15.617 1.284 1.00 62.22 79 GLY A C 1
ATOM 622 O O . GLY A 1 79 ? -3.563 16.430 1.935 1.00 62.22 79 GLY A O 1
ATOM 623 N N . VAL A 1 80 ? -4.703 14.488 1.809 1.00 58.97 80 VAL A N 1
ATOM 624 C CA . VAL A 1 80 ? -4.378 14.028 3.162 1.00 58.97 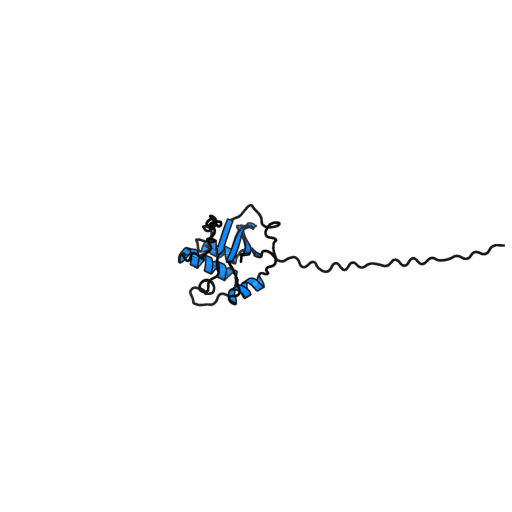80 VAL A CA 1
ATOM 625 C C . VAL A 1 80 ? -2.949 13.494 3.122 1.00 58.97 80 VAL A C 1
ATOM 627 O O . VAL A 1 80 ? -2.670 12.424 2.590 1.00 58.97 80 VAL A O 1
ATOM 630 N N . ILE A 1 81 ? -2.003 14.305 3.581 1.00 59.22 81 ILE A N 1
ATOM 631 C CA . ILE A 1 81 ? -0.616 13.877 3.733 1.00 59.22 81 ILE A CA 1
ATOM 632 C C . ILE A 1 81 ? -0.523 13.227 5.107 1.00 59.22 81 ILE A C 1
ATOM 634 O O . ILE A 1 81 ? -0.483 13.933 6.116 1.00 59.22 81 ILE A O 1
ATOM 638 N N . ASP A 1 82 ? -0.513 11.898 5.138 1.00 56.56 82 ASP A N 1
ATOM 639 C CA . ASP A 1 82 ? -0.283 11.159 6.373 1.00 56.56 82 ASP A CA 1
ATOM 640 C C . ASP A 1 82 ? 1.142 11.438 6.853 1.00 56.56 82 ASP A C 1
ATOM 642 O O . ASP A 1 82 ? 2.126 11.337 6.113 1.00 56.56 82 ASP A O 1
ATOM 646 N N . GLY A 1 83 ? 1.226 11.950 8.076 1.00 53.94 83 GLY A N 1
ATOM 647 C CA . GLY A 1 83 ? 2.410 12.617 8.583 1.00 53.94 83 GLY A CA 1
ATOM 648 C C . GLY A 1 83 ? 3.514 11.646 8.970 1.00 53.94 83 GLY A C 1
ATOM 649 O O . GLY A 1 83 ? 3.473 11.082 10.051 1.00 53.94 83 GLY A O 1
ATOM 650 N N . SER A 1 84 ? 4.572 11.561 8.166 1.00 46.97 84 SER A N 1
ATOM 651 C CA . SER A 1 84 ? 5.909 11.250 8.683 1.00 46.97 84 SER A CA 1
ATOM 652 C C . SER A 1 84 ? 7.006 11.840 7.793 1.00 46.97 84 SER A C 1
ATOM 654 O O . SER A 1 84 ? 7.828 11.139 7.200 1.00 46.97 84 SER A O 1
ATOM 656 N N . HIS A 1 85 ? 7.098 13.171 7.783 1.00 44.12 85 HIS A N 1
ATOM 657 C CA . HIS A 1 85 ? 8.414 13.714 8.091 1.00 44.12 85 HIS A CA 1
ATOM 658 C C . HIS A 1 85 ? 8.740 13.182 9.488 1.00 44.12 85 HIS A C 1
ATOM 660 O O . HIS A 1 85 ? 8.085 13.565 10.451 1.00 44.12 85 HIS A O 1
ATOM 666 N N . LEU A 1 86 ? 9.688 12.252 9.607 1.00 47.50 86 LEU A N 1
ATOM 667 C CA . LEU A 1 86 ? 10.360 12.091 10.889 1.00 47.50 86 LEU A CA 1
ATOM 668 C C . LEU A 1 86 ? 10.865 13.494 11.265 1.00 47.50 86 LEU A C 1
ATOM 670 O O . LEU A 1 86 ? 11.505 14.153 10.440 1.00 47.50 86 LEU A O 1
ATOM 674 N N . ASP A 1 87 ? 10.529 13.978 12.461 1.00 43.25 87 ASP A N 1
ATOM 675 C CA . ASP A 1 87 ? 10.870 15.32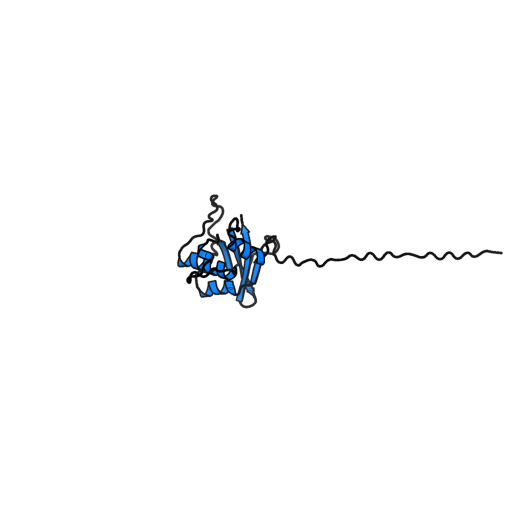7 12.950 1.00 43.25 87 ASP A CA 1
ATOM 676 C C . ASP A 1 87 ? 12.390 15.623 12.936 1.00 43.25 87 ASP A C 1
ATOM 678 O O . ASP A 1 87 ? 12.818 16.754 13.161 1.00 43.25 87 ASP A O 1
ATOM 682 N N . ASP A 1 88 ? 13.228 14.624 12.645 1.00 50.84 88 ASP A N 1
ATOM 683 C CA . ASP A 1 88 ? 14.676 14.748 12.482 1.00 50.84 88 ASP A CA 1
ATOM 684 C C . ASP A 1 88 ? 15.126 15.143 11.058 1.00 50.84 88 ASP A C 1
ATOM 686 O O . ASP A 1 88 ? 16.322 15.312 10.810 1.00 50.84 88 ASP A O 1
ATOM 690 N N . GLY A 1 89 ? 14.194 15.293 10.110 1.00 42.31 89 GLY A N 1
ATOM 691 C CA . GLY A 1 89 ? 14.494 15.654 8.723 1.00 42.31 89 GLY A CA 1
ATOM 692 C C . GLY A 1 89 ? 15.224 14.566 7.922 1.00 42.31 89 GLY A C 1
ATOM 693 O O . GLY A 1 89 ? 15.687 14.840 6.810 1.00 42.31 89 GLY A O 1
ATOM 694 N N . SER A 1 90 ? 15.334 13.340 8.447 1.00 49.25 90 SER A N 1
ATOM 695 C CA . SER A 1 90 ? 16.047 12.228 7.803 1.00 49.25 90 SER A CA 1
ATOM 696 C C . SER A 1 90 ? 15.216 11.498 6.745 1.00 49.25 90 SER A C 1
ATOM 698 O O . SER A 1 90 ? 15.770 10.785 5.905 1.00 49.25 90 SER A O 1
ATOM 700 N N . PHE A 1 91 ? 13.907 11.742 6.701 1.00 47.72 91 PHE A N 1
ATOM 701 C CA . PHE A 1 91 ? 13.028 11.182 5.688 1.00 47.72 91 PHE A CA 1
ATOM 702 C C . PHE A 1 91 ? 12.730 12.215 4.600 1.00 47.72 91 PHE A C 1
ATOM 704 O O . PHE A 1 91 ? 11.919 13.131 4.757 1.00 47.72 91 PHE A O 1
ATOM 711 N N . ARG A 1 92 ? 13.449 12.096 3.478 1.00 49.22 92 ARG A N 1
ATOM 712 C CA . ARG A 1 92 ? 13.116 12.834 2.254 1.00 49.22 92 ARG A CA 1
ATOM 713 C C . ARG A 1 92 ? 11.730 12.372 1.794 1.00 49.22 92 ARG A C 1
ATOM 715 O O . ARG A 1 92 ? 11.495 11.169 1.871 1.00 49.22 92 ARG A O 1
ATOM 722 N N . PRO A 1 93 ? 10.855 13.259 1.277 1.00 49.28 93 PRO A N 1
ATOM 723 C CA . PRO A 1 93 ? 9.633 12.813 0.614 1.00 49.28 93 PRO A CA 1
ATOM 724 C C . PRO A 1 93 ? 10.041 11.741 -0.391 1.00 49.28 93 PRO A C 1
ATOM 726 O O . PRO A 1 93 ? 10.915 11.998 -1.234 1.00 49.28 93 PRO A O 1
ATOM 729 N N . PHE A 1 94 ? 9.527 10.520 -0.228 1.00 55.91 94 PHE A N 1
ATOM 730 C CA . PHE A 1 94 ? 9.890 9.438 -1.121 1.00 55.91 94 PHE A CA 1
ATOM 731 C C . PHE A 1 94 ? 9.480 9.876 -2.517 1.00 55.91 94 PHE A C 1
ATOM 733 O O . PHE A 1 94 ? 8.302 9.984 -2.844 1.00 55.91 94 PHE A O 1
ATOM 740 N N . GLN A 1 95 ? 10.470 10.143 -3.369 1.00 48.97 95 GLN A N 1
ATOM 741 C CA . GLN A 1 95 ? 10.236 10.598 -4.741 1.00 48.97 95 GLN A CA 1
ATOM 742 C C . GLN A 1 95 ? 9.455 9.550 -5.569 1.00 48.97 95 GLN A C 1
ATOM 744 O O . GLN A 1 95 ? 9.071 9.828 -6.703 1.00 48.97 95 GLN A O 1
ATOM 749 N N . GLY A 1 96 ? 9.202 8.360 -5.002 1.00 52.38 96 GLY A N 1
ATOM 750 C CA . GLY A 1 96 ? 8.386 7.288 -5.563 1.00 52.38 96 GLY A CA 1
ATOM 751 C C . GLY A 1 96 ? 6.869 7.494 -5.476 1.00 52.38 96 GLY A C 1
ATOM 752 O O . GLY A 1 96 ? 6.163 6.916 -6.298 1.00 52.38 96 GLY A O 1
ATOM 753 N N . GLU A 1 97 ? 6.349 8.353 -4.593 1.00 67.00 97 GLU A N 1
ATOM 754 C CA . GLU A 1 97 ? 4.903 8.473 -4.300 1.00 67.00 97 GLU A CA 1
ATOM 755 C C . GLU A 1 97 ? 4.008 8.877 -5.490 1.00 67.00 97 GLU A C 1
ATOM 757 O O . GLU A 1 97 ? 2.786 8.787 -5.422 1.00 67.00 97 GLU A O 1
ATOM 762 N N . ALA A 1 98 ? 4.577 9.264 -6.634 1.00 74.31 98 ALA A N 1
ATOM 763 C CA . ALA A 1 98 ? 3.822 9.669 -7.821 1.00 74.31 98 ALA A CA 1
ATOM 764 C C . ALA A 1 98 ? 3.131 8.510 -8.576 1.00 74.31 98 ALA A C 1
ATOM 766 O O . ALA A 1 98 ? 2.379 8.757 -9.533 1.00 74.31 98 ALA A O 1
ATOM 767 N N . TYR A 1 99 ? 3.381 7.245 -8.208 1.00 88.88 99 TYR A N 1
ATOM 768 C CA . TYR A 1 99 ? 2.851 6.114 -8.969 1.00 88.88 99 TYR A CA 1
ATOM 769 C C . TYR A 1 99 ? 1.335 5.960 -8.800 1.00 88.88 99 TYR A C 1
ATOM 771 O O . TYR A 1 99 ? 0.618 6.051 -9.790 1.00 88.88 99 TYR A O 1
ATOM 779 N N . PHE A 1 100 ? 0.804 5.815 -7.585 1.00 90.88 100 PHE A N 1
ATOM 780 C CA . PHE A 1 100 ? -0.615 5.487 -7.341 1.00 90.88 100 PHE A CA 1
ATOM 781 C C . PHE A 1 100 ? -1.594 6.681 -7.435 1.00 90.88 100 PHE A C 1
ATOM 783 O O . PHE A 1 100 ? -2.685 6.677 -6.861 1.00 90.88 100 PHE A O 1
ATOM 790 N N . THR A 1 101 ? -1.245 7.686 -8.235 1.00 89.75 101 THR A N 1
ATOM 791 C CA . THR A 1 101 ? -1.998 8.937 -8.422 1.00 89.75 101 THR A CA 1
ATOM 792 C C . THR A 1 101 ? -3.281 8.780 -9.236 1.00 89.75 101 THR A C 1
ATOM 794 O O . THR A 1 101 ? -4.204 9.575 -9.082 1.00 89.75 101 THR A O 1
ATOM 797 N N . THR A 1 102 ? -3.401 7.737 -10.062 1.00 91.25 102 THR A N 1
ATOM 798 C CA . THR A 1 102 ? -4.599 7.486 -10.879 1.00 91.25 102 THR A CA 1
ATOM 799 C C . THR A 1 102 ? -5.374 6.264 -10.401 1.00 91.25 102 THR A C 1
ATOM 801 O O . THR A 1 102 ? -4.810 5.329 -9.828 1.00 91.25 102 THR A O 1
ATOM 804 N N . ARG A 1 103 ? -6.680 6.234 -10.694 1.00 91.06 103 ARG A N 1
ATOM 805 C CA . ARG A 1 103 ? -7.551 5.088 -10.392 1.00 91.06 103 ARG A CA 1
ATOM 806 C C . ARG A 1 103 ? -6.998 3.769 -10.944 1.00 91.06 103 ARG A C 1
ATOM 808 O O . ARG A 1 103 ? -6.940 2.793 -10.203 1.00 91.06 103 ARG A O 1
ATOM 815 N N . ASP A 1 104 ? -6.568 3.754 -12.204 1.00 92.75 104 ASP A N 1
ATOM 816 C CA . ASP A 1 104 ? -6.073 2.539 -12.867 1.00 92.75 104 ASP A CA 1
ATOM 817 C C . ASP A 1 104 ? -4.806 2.001 -12.200 1.00 92.75 104 ASP A C 1
ATOM 819 O O . ASP A 1 104 ? -4.642 0.793 -12.047 1.00 92.75 104 ASP A O 1
ATOM 823 N N . ARG A 1 105 ? -3.917 2.888 -11.740 1.00 93.25 105 ARG A N 1
ATOM 824 C CA . ARG A 1 105 ? -2.718 2.473 -11.007 1.00 93.25 105 ARG A CA 1
ATOM 825 C C . ARG A 1 105 ? -3.059 1.988 -9.602 1.00 93.25 105 ARG A C 1
ATOM 827 O O . ARG A 1 105 ? -2.534 0.961 -9.190 1.00 93.25 105 ARG A O 1
ATOM 834 N N . ARG A 1 106 ? -3.986 2.644 -8.889 1.00 93.69 106 ARG A N 1
ATOM 835 C CA . ARG A 1 106 ? -4.493 2.146 -7.592 1.00 93.69 106 ARG A CA 1
ATOM 836 C C . ARG A 1 106 ? -5.115 0.757 -7.722 1.00 93.69 106 ARG A C 1
ATOM 838 O O . ARG A 1 106 ? -4.933 -0.076 -6.840 1.00 93.69 106 ARG A O 1
ATOM 845 N N . GLN A 1 107 ? -5.789 0.459 -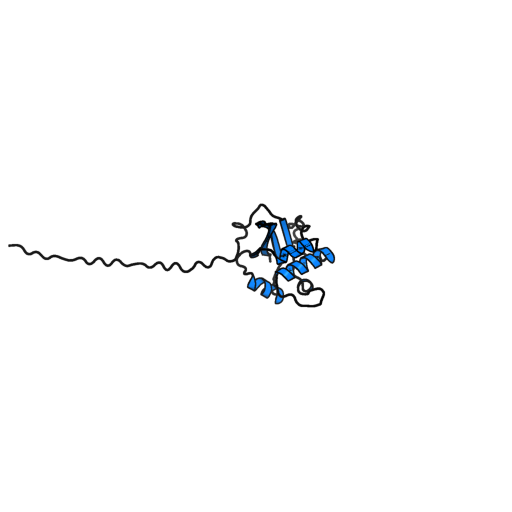8.833 1.00 94.00 107 GLN A N 1
ATOM 846 C CA . GLN A 1 107 ? -6.356 -0.870 -9.075 1.00 94.00 107 GLN A CA 1
ATOM 847 C C . GLN A 1 107 ? -5.292 -1.981 -9.111 1.00 94.00 107 GLN A C 1
ATOM 849 O O . GLN A 1 107 ? -5.592 -3.117 -8.761 1.00 94.00 107 GLN A O 1
ATOM 854 N N . GLN A 1 108 ? -4.038 -1.669 -9.441 1.00 94.31 108 GLN A N 1
ATOM 855 C CA . GLN A 1 108 ? -2.957 -2.659 -9.422 1.00 94.31 108 GLN A CA 1
ATOM 856 C C . GLN A 1 108 ? -2.635 -3.156 -8.003 1.00 94.31 108 GLN A C 1
ATOM 858 O O . GLN A 1 108 ? -2.151 -4.274 -7.852 1.00 94.31 108 GLN A O 1
ATOM 863 N N . ILE A 1 109 ? -2.955 -2.376 -6.961 1.00 94.25 109 ILE A N 1
ATOM 864 C CA . ILE A 1 109 ? -2.797 -2.788 -5.556 1.00 94.25 109 ILE A CA 1
ATOM 865 C C . ILE A 1 109 ? -3.654 -4.025 -5.262 1.00 94.25 109 ILE A C 1
ATOM 867 O O . ILE A 1 109 ? -3.163 -4.976 -4.668 1.00 94.25 109 ILE A O 1
ATOM 871 N N . SER A 1 110 ? -4.907 -4.092 -5.726 1.00 92.06 110 SER A N 1
ATOM 872 C CA . SER A 1 110 ? -5.755 -5.261 -5.444 1.00 92.06 110 SER A CA 1
ATOM 873 C C . SER A 1 110 ? -5.278 -6.530 -6.152 1.00 92.06 110 SER A C 1
ATOM 875 O O . SER A 1 110 ? -5.560 -7.629 -5.681 1.00 92.06 110 SER A O 1
ATOM 877 N N . GLN A 1 111 ? -4.524 -6.387 -7.242 1.00 91.88 111 GLN A N 1
ATOM 878 C CA . GLN A 1 111 ? -4.008 -7.491 -8.054 1.00 91.88 111 GLN A CA 1
ATOM 879 C C . GLN A 1 111 ? -2.585 -7.919 -7.677 1.00 91.88 111 GLN A C 1
ATOM 881 O O . GLN A 1 111 ? -2.095 -8.905 -8.219 1.00 91.88 111 GLN A O 1
ATOM 886 N N . GLY A 1 112 ? -1.906 -7.176 -6.801 1.00 91.38 112 GLY A N 1
ATOM 887 C CA . GLY A 1 112 ? -0.499 -7.418 -6.509 1.00 91.38 112 GLY A CA 1
ATOM 888 C C . GLY A 1 112 ? -0.229 -8.664 -5.672 1.00 91.38 112 GLY A C 1
ATOM 889 O O . GLY A 1 112 ? -1.083 -9.129 -4.919 1.00 91.38 112 GLY A O 1
ATOM 890 N N . ASP A 1 113 ? 0.995 -9.165 -5.728 1.00 90.75 113 ASP A N 1
ATOM 891 C CA . ASP A 1 113 ? 1.483 -10.152 -4.763 1.00 90.75 113 ASP A CA 1
ATOM 892 C C . ASP A 1 113 ? 1.990 -9.417 -3.521 1.00 90.75 113 ASP A C 1
ATOM 894 O O . ASP A 1 113 ? 2.756 -8.471 -3.663 1.00 90.75 113 ASP A O 1
ATOM 898 N N . PHE A 1 114 ? 1.592 -9.826 -2.317 1.00 88.75 114 PHE A N 1
ATOM 899 C CA . PHE A 1 114 ? 2.000 -9.156 -1.078 1.00 88.75 114 PHE A CA 1
ATOM 900 C C . PHE A 1 114 ? 2.848 -10.076 -0.222 1.00 88.75 114 PHE A C 1
ATOM 902 O O . PHE A 1 114 ? 2.575 -11.270 -0.111 1.00 88.75 114 PHE A O 1
ATOM 909 N N . SER A 1 115 ? 3.847 -9.492 0.420 1.00 87.31 115 SER A N 1
ATOM 910 C CA . SER A 1 115 ? 4.630 -10.131 1.465 1.00 87.31 115 SER A CA 1
ATOM 911 C C . SER A 1 115 ? 4.878 -9.120 2.575 1.00 87.31 115 SER A C 1
ATOM 913 O O . SER A 1 115 ? 5.077 -7.934 2.303 1.00 87.31 115 SER A O 1
ATOM 915 N N . LEU A 1 116 ? 4.865 -9.575 3.823 1.00 85.12 116 LEU A N 1
ATOM 916 C CA . LEU A 1 116 ? 5.347 -8.750 4.925 1.00 85.12 116 LEU A CA 1
ATOM 917 C C . LEU A 1 116 ? 6.820 -8.973 5.160 1.00 85.12 116 LEU A C 1
ATOM 919 O O . LEU A 1 116 ? 7.379 -10.007 4.796 1.00 85.12 116 LEU A O 1
ATOM 923 N N . VAL A 1 117 ? 7.429 -7.990 5.796 1.00 83.00 117 VAL A N 1
ATOM 924 C CA . VAL A 1 117 ? 8.765 -8.115 6.336 1.00 83.00 117 VAL A CA 1
ATOM 925 C C . VAL A 1 117 ? 8.694 -8.812 7.693 1.00 83.00 117 VAL A C 1
ATOM 927 O O . VAL A 1 117 ? 7.842 -8.498 8.517 1.00 83.00 117 VAL A O 1
ATOM 930 N N . CYS A 1 118 ? 9.568 -9.793 7.916 1.00 80.31 118 CYS A N 1
ATOM 931 C CA . CYS A 1 118 ? 9.586 -10.544 9.171 1.00 80.31 118 CYS A CA 1
ATOM 932 C C . CYS A 1 118 ? 9.875 -9.632 10.379 1.00 80.31 118 CYS A C 1
ATOM 934 O O . CYS A 1 118 ? 10.710 -8.730 10.256 1.00 80.31 118 CYS A O 1
ATOM 936 N N . PRO A 1 119 ? 9.279 -9.904 11.560 1.00 77.56 119 PRO A N 1
ATOM 937 C CA . PRO A 1 119 ? 8.512 -11.107 11.928 1.00 77.56 119 PRO A CA 1
ATOM 938 C C . PRO A 1 119 ? 6.991 -11.036 11.666 1.00 77.56 119 PRO A C 1
ATOM 940 O O . PRO A 1 119 ? 6.258 -11.895 12.157 1.00 77.56 119 PRO A O 1
ATOM 943 N N . ASP A 1 120 ? 6.503 -10.037 10.930 1.00 73.12 120 ASP A N 1
ATOM 944 C CA . ASP A 1 120 ? 5.064 -9.779 10.806 1.00 73.12 120 ASP A CA 1
ATOM 945 C C . ASP A 1 120 ? 4.334 -10.783 9.883 1.00 73.12 120 ASP A C 1
ATOM 947 O O . ASP A 1 120 ? 4.907 -11.312 8.928 1.00 73.12 120 ASP A O 1
ATOM 951 N N . GLN A 1 121 ? 3.037 -11.026 10.143 1.00 71.31 121 GLN A N 1
ATOM 952 C CA . GLN A 1 121 ? 2.161 -11.915 9.352 1.00 71.31 121 GLN A CA 1
ATOM 953 C C . GLN A 1 121 ? 0.943 -11.179 8.758 1.00 71.31 121 GLN A C 1
ATOM 955 O O . GLN A 1 121 ? 0.318 -10.354 9.426 1.00 71.31 121 GLN A O 1
ATOM 960 N N . LEU A 1 122 ? 0.605 -11.465 7.486 1.00 67.56 122 LEU A N 1
ATOM 961 C CA . LEU A 1 122 ? -0.349 -10.663 6.688 1.00 67.56 122 LEU A CA 1
ATOM 962 C C . LEU A 1 122 ? -1.768 -10.705 7.247 1.00 67.56 122 LEU A C 1
ATOM 964 O O . LEU A 1 122 ? -2.446 -9.678 7.293 1.00 67.56 122 LEU A O 1
ATOM 968 N N . ASP A 1 123 ? -2.192 -11.880 7.702 1.00 67.88 123 ASP A N 1
ATOM 969 C CA . ASP A 1 123 ? -3.521 -12.066 8.279 1.00 67.88 123 ASP A CA 1
ATOM 970 C C . ASP A 1 123 ? -3.681 -11.286 9.591 1.00 67.88 123 ASP A C 1
ATOM 972 O O . ASP A 1 123 ? -4.760 -10.760 9.878 1.00 67.88 123 ASP A O 1
ATOM 976 N N . ASP A 1 124 ? -2.602 -11.138 10.366 1.00 75.44 124 ASP A N 1
ATOM 977 C CA . ASP A 1 124 ? -2.638 -10.325 11.578 1.00 75.44 124 ASP A CA 1
ATOM 978 C C . ASP A 1 124 ? -2.590 -8.829 11.253 1.00 75.44 124 ASP A C 1
ATOM 980 O O . ASP A 1 124 ? -3.273 -8.065 11.926 1.00 75.44 124 ASP A O 1
ATOM 984 N N . LEU A 1 125 ? -1.907 -8.397 10.183 1.00 75.81 125 LEU A N 1
ATOM 985 C CA . LEU A 1 125 ? -1.838 -6.981 9.803 1.00 75.81 125 LEU A CA 1
ATOM 986 C C . LEU A 1 125 ? -3.229 -6.367 9.589 1.00 75.81 125 LEU A C 1
ATOM 988 O O . LEU A 1 125 ? -3.539 -5.337 10.185 1.00 75.81 125 LEU A O 1
ATOM 992 N N . ALA A 1 126 ? -4.100 -7.002 8.798 1.00 69.88 126 ALA A N 1
ATOM 993 C CA . ALA A 1 126 ? -5.466 -6.503 8.611 1.00 69.88 126 ALA A CA 1
ATOM 994 C C . ALA A 1 126 ? -6.218 -6.441 9.950 1.00 69.88 126 ALA A C 1
ATOM 996 O O . ALA A 1 126 ? -6.857 -5.442 10.276 1.00 69.88 126 ALA A O 1
ATOM 997 N N . GLY A 1 127 ? -6.086 -7.481 10.777 1.00 76.38 127 GLY A N 1
ATOM 998 C CA . GLY A 1 127 ? -6.668 -7.502 12.114 1.00 76.38 127 GLY A CA 1
ATOM 999 C C . GLY A 1 127 ? -6.109 -6.413 13.036 1.00 76.38 127 GLY A C 1
ATOM 1000 O O . GLY A 1 127 ? -6.845 -5.869 13.857 1.00 76.38 127 GLY A O 1
ATOM 1001 N N . GLN A 1 128 ? -4.821 -6.090 12.950 1.00 80.12 128 GLN A N 1
ATOM 1002 C CA . GLN A 1 128 ? -4.176 -5.030 13.723 1.00 80.12 128 GLN A CA 1
ATOM 1003 C C . GLN A 1 128 ? -4.664 -3.649 13.281 1.00 80.12 128 GLN A C 1
ATOM 1005 O O . GLN A 1 128 ? -5.070 -2.861 14.138 1.00 80.12 128 GLN A O 1
ATOM 1010 N N . ILE A 1 129 ? -4.724 -3.403 11.968 1.00 79.44 129 ILE A N 1
ATOM 1011 C CA . ILE A 1 129 ? -5.278 -2.181 11.376 1.00 79.44 129 ILE A CA 1
ATOM 1012 C C . ILE A 1 129 ? -6.715 -1.957 11.875 1.00 79.44 129 ILE A C 1
ATOM 1014 O O . ILE A 1 129 ? -7.025 -0.928 12.471 1.00 79.44 129 ILE A O 1
ATOM 1018 N N . LEU A 1 130 ? -7.588 -2.957 11.725 1.00 76.56 130 LEU A N 1
ATOM 1019 C CA . LEU A 1 130 ? -9.008 -2.836 12.082 1.00 76.56 130 LEU A CA 1
ATOM 1020 C C . LEU A 1 130 ? -9.258 -2.670 13.580 1.00 76.56 130 LEU A C 1
ATOM 1022 O O . LEU A 1 130 ? -10.262 -2.085 13.980 1.00 76.56 130 LEU A O 1
ATOM 1026 N N . ARG A 1 131 ? -8.369 -3.198 14.426 1.00 80.50 131 ARG A N 1
ATOM 1027 C CA . ARG A 1 131 ? -8.469 -3.059 15.885 1.00 80.50 131 ARG A CA 1
ATOM 1028 C C . ARG A 1 131 ? -7.865 -1.746 16.396 1.00 80.50 131 ARG A C 1
ATOM 1030 O O . ARG A 1 131 ? -7.824 -1.573 17.613 1.00 80.50 131 ARG A O 1
ATOM 1037 N N . GLY A 1 132 ? -7.370 -0.868 15.515 1.00 70.12 132 GLY A N 1
ATOM 1038 C CA . GLY A 1 132 ? -6.626 0.335 15.907 1.00 70.12 132 GLY A CA 1
ATOM 1039 C C . GLY A 1 132 ? -5.370 -0.004 16.714 1.00 70.12 132 GLY A C 1
ATOM 1040 O O . GLY A 1 132 ? -4.998 0.720 17.631 1.00 70.12 132 GLY A O 1
ATOM 1041 N N . ARG A 1 133 ? -4.783 -1.176 16.447 1.00 76.12 133 ARG A N 1
ATOM 1042 C CA . ARG A 1 133 ? -3.596 -1.700 17.138 1.00 76.12 133 ARG A CA 1
ATOM 1043 C C . ARG A 1 133 ? -2.324 -1.548 16.320 1.00 76.12 133 ARG A C 1
ATOM 1045 O O . ARG A 1 133 ? -1.272 -1.942 16.810 1.00 76.12 133 ARG A O 1
ATOM 1052 N N . LEU A 1 134 ? -2.425 -0.995 15.113 1.00 77.88 134 LEU A N 1
ATOM 1053 C CA . LEU A 1 134 ? -1.259 -0.563 14.365 1.00 77.88 134 LEU A CA 1
ATOM 1054 C C . LEU A 1 134 ? -0.559 0.529 15.185 1.00 77.88 134 LEU A C 1
ATOM 1056 O O . LEU A 1 134 ? -1.123 1.600 15.394 1.00 77.88 134 LEU A O 1
ATOM 1060 N N . GLN A 1 135 ? 0.617 0.226 15.725 1.00 67.75 135 GLN A N 1
ATOM 1061 C CA . GLN A 1 135 ? 1.469 1.222 16.365 1.00 67.75 135 GLN A CA 1
ATOM 1062 C C . GLN A 1 135 ? 2.566 1.583 15.367 1.00 67.75 135 GLN A C 1
ATOM 1064 O O . GLN A 1 135 ? 3.387 0.731 15.038 1.00 67.75 135 GLN A O 1
ATOM 1069 N N . GLY A 1 136 ? 2.547 2.819 14.867 1.00 76.69 136 GLY A N 1
ATOM 1070 C CA . GLY A 1 136 ? 3.510 3.312 13.882 1.00 76.69 136 GLY A CA 1
ATOM 1071 C C . GLY A 1 136 ? 2.945 3.380 12.465 1.00 76.69 136 GLY A C 1
ATOM 1072 O O . GLY A 1 136 ? 1.737 3.458 12.263 1.00 76.69 136 GLY A O 1
ATOM 1073 N N . PHE A 1 137 ? 3.847 3.364 11.491 1.00 82.31 137 PHE A N 1
ATOM 1074 C CA . PHE A 1 137 ? 3.561 3.568 10.078 1.00 82.31 137 PHE A CA 1
ATOM 1075 C C . PHE A 1 137 ? 3.741 2.281 9.275 1.00 82.31 137 PHE A C 1
ATOM 1077 O O . PHE A 1 137 ? 4.484 1.375 9.659 1.00 82.31 137 PHE A O 1
ATOM 1084 N N . LEU A 1 138 ? 3.113 2.221 8.104 1.00 87.06 138 LEU A N 1
ATOM 1085 C CA . LEU A 1 138 ? 3.426 1.224 7.090 1.00 87.06 138 LEU A CA 1
ATOM 1086 C C . LEU A 1 138 ? 4.457 1.784 6.127 1.00 87.06 138 LEU A C 1
ATOM 1088 O O . LEU A 1 138 ? 4.187 2.751 5.419 1.00 87.06 138 LEU A O 1
ATOM 1092 N N . PHE A 1 139 ? 5.606 1.125 6.029 1.00 87.06 139 PHE A N 1
ATOM 1093 C CA . PHE A 1 139 ? 6.460 1.256 4.859 1.00 87.06 139 PHE A CA 1
ATOM 1094 C C . PHE A 1 139 ? 5.974 0.296 3.777 1.00 87.06 139 PHE A C 1
ATOM 1096 O O . PHE A 1 139 ? 5.885 -0.911 4.004 1.00 87.06 139 PHE A O 1
ATOM 1103 N N . VAL A 1 140 ? 5.693 0.821 2.587 1.00 89.38 140 VAL A N 1
ATOM 1104 C CA . VAL A 1 140 ? 5.243 0.044 1.434 1.00 89.38 140 VAL A CA 1
ATOM 1105 C C . VAL A 1 140 ? 6.218 0.241 0.287 1.00 89.38 140 VAL A C 1
ATOM 1107 O O . VAL A 1 140 ? 6.448 1.361 -0.165 1.00 89.38 140 VAL A O 1
ATOM 1110 N N . ARG A 1 141 ? 6.746 -0.859 -0.253 1.00 90.25 141 ARG A N 1
ATOM 1111 C CA . ARG A 1 141 ? 7.560 -0.845 -1.471 1.00 90.25 141 ARG A CA 1
ATOM 1112 C C . ARG A 1 141 ? 6.972 -1.761 -2.529 1.00 90.25 141 ARG A C 1
ATOM 1114 O O . ARG A 1 141 ? 6.778 -2.952 -2.296 1.00 90.25 141 ARG A O 1
ATOM 1121 N N . ALA A 1 142 ? 6.725 -1.200 -3.707 1.00 92.25 142 ALA A N 1
ATOM 1122 C CA . ALA A 1 142 ? 6.213 -1.910 -4.865 1.00 92.25 142 ALA A CA 1
ATOM 1123 C C . ALA A 1 142 ? 7.312 -2.143 -5.908 1.00 92.25 142 ALA A C 1
ATOM 1125 O O . ALA A 1 142 ? 8.105 -1.252 -6.220 1.00 92.25 142 ALA A O 1
ATOM 1126 N N . TYR A 1 143 ? 7.300 -3.329 -6.503 1.00 92.38 143 TYR A N 1
ATOM 1127 C CA . TYR A 1 143 ? 8.222 -3.778 -7.537 1.00 92.38 143 TYR A CA 1
ATOM 1128 C C . TYR A 1 143 ? 7.467 -4.241 -8.776 1.00 92.38 143 TYR A C 1
ATOM 1130 O O . TYR A 1 143 ? 6.344 -4.742 -8.680 1.00 92.38 143 TYR A O 1
ATOM 1138 N N . GLY A 1 144 ? 8.119 -4.150 -9.934 1.00 91.75 144 GLY A N 1
ATOM 1139 C CA . GLY A 1 144 ? 7.631 -4.784 -11.154 1.00 91.75 144 GLY A CA 1
ATOM 1140 C C . GLY A 1 144 ? 7.645 -6.309 -11.014 1.00 91.75 144 GLY A C 1
ATOM 1141 O O . GLY A 1 144 ? 8.697 -6.915 -10.812 1.00 91.75 144 GLY A O 1
ATOM 1142 N N . GLY A 1 145 ? 6.476 -6.932 -11.117 1.00 81.94 145 GLY A N 1
ATOM 1143 C CA . GLY A 1 145 ? 6.288 -8.379 -11.116 1.00 81.94 145 GLY A CA 1
ATOM 1144 C C . GLY A 1 145 ? 6.344 -8.993 -12.519 1.00 81.94 145 GLY A C 1
ATOM 1145 O O . GLY A 1 145 ? 6.399 -8.306 -13.545 1.00 81.94 145 GLY A O 1
ATOM 1146 N N . LYS A 1 146 ? 6.304 -10.330 -12.587 1.00 78.56 146 LYS A N 1
ATOM 1147 C CA . LYS A 1 146 ? 6.190 -11.045 -13.869 1.00 78.56 146 LYS A CA 1
ATOM 1148 C C . LYS A 1 146 ? 4.839 -10.735 -14.523 1.00 78.56 146 LYS A C 1
ATOM 1150 O O . LYS A 1 146 ? 3.826 -10.626 -13.843 1.00 78.56 146 LYS A O 1
ATOM 1155 N N . GLY A 1 147 ? 4.825 -10.605 -15.849 1.00 81.81 147 GLY A N 1
ATOM 1156 C CA . GLY A 1 147 ? 3.589 -10.358 -16.604 1.00 81.81 147 GLY A CA 1
ATOM 1157 C C . GLY A 1 147 ? 2.996 -8.953 -16.434 1.00 81.81 147 GLY A C 1
ATOM 1158 O O . GLY A 1 147 ? 1.854 -8.744 -16.823 1.00 81.81 147 GLY A O 1
ATOM 1159 N N . GLY A 1 148 ? 3.748 -7.998 -15.874 1.00 83.75 148 GLY A N 1
ATOM 1160 C CA . GLY A 1 148 ? 3.301 -6.610 -15.705 1.00 83.75 148 GLY A CA 1
ATOM 1161 C C . GLY A 1 148 ? 2.481 -6.341 -14.439 1.00 83.75 148 GLY A C 1
ATOM 1162 O O . GLY A 1 148 ? 2.012 -5.221 -14.266 1.00 83.75 148 GLY A O 1
ATOM 1163 N N . GLY A 1 149 ? 2.320 -7.335 -13.558 1.00 91.25 149 GLY A N 1
ATOM 1164 C CA . GLY A 1 149 ? 1.752 -7.138 -12.221 1.00 91.25 149 GLY A CA 1
ATOM 1165 C C . GLY A 1 149 ? 2.723 -6.437 -11.268 1.00 91.25 149 GLY A C 1
ATOM 1166 O O . GLY A 1 149 ? 3.878 -6.190 -11.616 1.00 91.25 149 GLY A O 1
ATOM 1167 N N . LEU A 1 150 ? 2.270 -6.148 -10.049 1.00 93.38 150 LEU A N 1
ATOM 1168 C CA . LEU A 1 150 ? 3.107 -5.587 -8.987 1.00 93.38 150 LEU A CA 1
ATOM 1169 C C . LEU A 1 150 ? 3.333 -6.600 -7.868 1.00 93.38 150 LEU A C 1
ATOM 1171 O O . LEU A 1 150 ? 2.460 -7.411 -7.566 1.00 93.38 150 LEU A O 1
ATOM 1175 N N . ARG A 1 151 ? 4.493 -6.509 -7.221 1.00 92.69 151 ARG A N 1
ATOM 1176 C CA . ARG A 1 151 ? 4.752 -7.149 -5.929 1.00 92.69 151 ARG A CA 1
ATOM 1177 C C . ARG A 1 151 ? 4.972 -6.086 -4.868 1.00 92.69 151 ARG A C 1
ATOM 1179 O O . ARG A 1 151 ? 5.714 -5.142 -5.109 1.00 92.69 151 ARG A O 1
ATOM 1186 N N . PHE A 1 152 ? 4.370 -6.270 -3.708 1.00 91.44 152 PHE A N 1
ATOM 1187 C CA . PHE A 1 152 ? 4.396 -5.359 -2.582 1.00 91.44 152 PHE A CA 1
ATOM 1188 C C . PHE A 1 152 ? 5.097 -6.010 -1.401 1.00 91.44 152 PHE A C 1
ATOM 1190 O O . PHE A 1 152 ? 4.784 -7.140 -1.026 1.00 91.44 152 PHE A O 1
ATOM 1197 N N . TYR A 1 153 ? 6.007 -5.260 -0.798 1.00 90.56 153 TYR A N 1
ATOM 1198 C CA . TYR A 1 153 ? 6.564 -5.570 0.505 1.00 90.56 153 TYR A CA 1
ATOM 1199 C C . TYR A 1 153 ? 6.098 -4.508 1.481 1.00 90.56 153 TYR A C 1
ATOM 1201 O O . TYR A 1 153 ? 6.202 -3.313 1.193 1.00 90.56 153 TYR A O 1
ATOM 1209 N N . ILE A 1 154 ? 5.560 -4.962 2.604 1.00 89.31 154 ILE A N 1
ATOM 1210 C CA . ILE A 1 154 ? 5.060 -4.098 3.666 1.00 89.31 154 ILE A CA 1
ATOM 1211 C C . ILE A 1 154 ? 5.900 -4.353 4.916 1.00 89.31 154 ILE A C 1
ATOM 1213 O O . ILE A 1 154 ? 6.211 -5.501 5.227 1.00 89.31 154 ILE A O 1
ATOM 1217 N N . ALA A 1 155 ? 6.267 -3.296 5.627 1.00 85.88 155 ALA A N 1
ATOM 1218 C CA . ALA A 1 155 ? 6.868 -3.392 6.950 1.00 85.88 155 ALA A CA 1
ATOM 1219 C C . ALA A 1 155 ? 6.160 -2.441 7.909 1.00 85.88 155 ALA A C 1
ATOM 1221 O O . ALA A 1 155 ? 5.818 -1.320 7.523 1.00 85.88 155 ALA A O 1
ATOM 1222 N N . LEU A 1 156 ? 5.979 -2.882 9.151 1.00 83.56 156 LEU A N 1
ATOM 1223 C CA . LEU A 1 156 ? 5.638 -1.989 10.249 1.00 83.56 156 LEU A CA 1
ATOM 1224 C C . LEU A 1 156 ? 6.894 -1.220 10.661 1.00 83.56 156 LEU A C 1
ATOM 1226 O O . LEU A 1 156 ? 7.955 -1.807 10.873 1.00 83.56 156 LEU A O 1
ATOM 1230 N N . VAL A 1 157 ? 6.780 0.102 10.741 1.00 75.56 157 VAL A N 1
ATOM 1231 C CA . VAL A 1 157 ? 7.859 0.999 11.158 1.00 75.56 157 VAL A CA 1
ATOM 1232 C C . VAL A 1 157 ? 7.340 1.834 12.323 1.00 75.56 157 VAL A C 1
ATOM 1234 O O . VAL A 1 157 ? 6.504 2.715 12.129 1.00 75.56 157 VAL A O 1
ATOM 1237 N N . GLY A 1 158 ? 7.812 1.543 13.534 1.00 68.12 158 GLY A N 1
ATOM 1238 C CA . GLY A 1 158 ? 7.347 2.163 14.777 1.00 68.12 158 GLY A CA 1
ATOM 1239 C C . GLY A 1 158 ? 8.214 1.793 15.967 1.00 68.12 158 GLY A C 1
ATOM 1240 O O . GLY A 1 158 ? 8.829 0.703 15.927 1.00 68.12 158 GLY A O 1
#